Protein AF-A0A660PI17-F1 (afdb_monomer_lite)

Sequence (138 aa):
MVGDKIDMN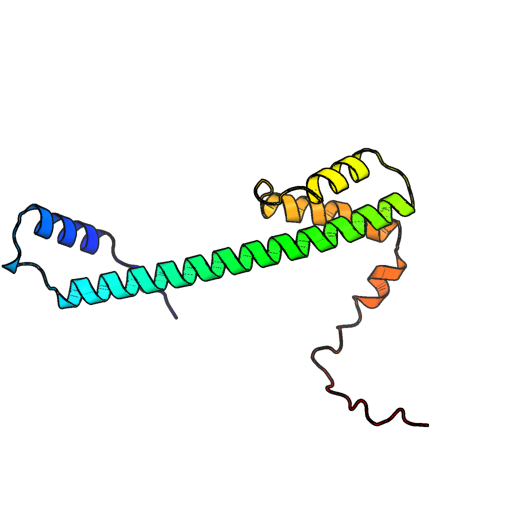IIDLLCQNLADESIEKIDFDELINILGAVRENIDQEQKTVRELEYLKEEYRNRIIGMVKANLACRENERDTELAVRLSDDISGISAEELVGIYGRAAARFRANFPASFRYLAIPSPHTANQKNWNEHKI

pLDDT: mean 79.62, std 16.5, range [36.5, 93.88]

Foldseek 3Di:
DPLPDQDVVVVVVQVVCVVVVVVVPDPVVVVVVSVVSVVVVVVVVVVVVVVVVVVLLVLLVVLLVLLVVLCVVPNDPVSVVVNVVSVDDCPPPDPVNSVVSSVVSVVSSCVSCVPVCVCVVPPDCPVPDPDDPPPDDD

Radius of gyration: 25.93 Å; chains: 1; bounding box: 80×24×62 Å

Structure (mmCIF, N/CA/C/O backbone):
data_AF-A0A660PI17-F1
#
_entry.id   AF-A0A660PI17-F1
#
loop_
_atom_site.group_PDB
_atom_site.id
_atom_site.type_symbol
_atom_site.label_atom_id
_atom_site.label_alt_id
_atom_site.label_comp_id
_atom_site.label_asym_id
_atom_site.label_entity_id
_atom_site.label_seq_id
_atom_site.pdbx_PDB_ins_code
_atom_site.Cartn_x
_atom_site.Cartn_y
_atom_site.Cartn_z
_atom_site.occupancy
_atom_site.B_iso_or_equiv
_atom_site.auth_seq_id
_atom_site.auth_comp_id
_atom_site.auth_asym_id
_atom_site.auth_atom_id
_atom_site.pdbx_PDB_model_num
ATOM 1 N N . MET A 1 1 ? 0.710 -8.147 20.635 1.00 40.22 1 MET A N 1
ATOM 2 C CA . MET A 1 1 ? -0.458 -7.939 21.507 1.00 40.22 1 MET A CA 1
ATOM 3 C C . MET A 1 1 ? -1.658 -8.445 20.743 1.00 40.22 1 MET A C 1
ATOM 5 O O . MET A 1 1 ? -1.835 -8.044 19.601 1.00 40.22 1 MET A O 1
ATOM 9 N N . VAL A 1 2 ? -2.346 -9.439 21.300 1.00 38.62 2 VAL A N 1
ATOM 10 C CA . VAL A 1 2 ? -3.596 -9.961 20.745 1.00 38.62 2 VAL A CA 1
ATOM 11 C C . VAL A 1 2 ? -4.589 -8.816 20.876 1.00 38.62 2 VAL A C 1
ATOM 13 O O . VAL A 1 2 ? -4.827 -8.368 21.990 1.00 38.62 2 VAL A O 1
ATOM 16 N N . GLY A 1 3 ? -5.043 -8.257 19.754 1.00 46.38 3 GLY A N 1
ATOM 17 C CA . GLY A 1 3 ? -6.135 -7.294 19.785 1.00 46.38 3 GLY A CA 1
ATOM 18 C C . GLY A 1 3 ? -7.346 -8.038 20.312 1.00 46.38 3 GLY A C 1
ATOM 19 O O . GLY A 1 3 ? -7.836 -8.944 19.633 1.00 46.38 3 GLY A O 1
ATOM 20 N N . ASP A 1 4 ? -7.756 -7.728 21.540 1.00 59.62 4 ASP A N 1
ATOM 21 C CA . ASP A 1 4 ? -8.996 -8.257 22.078 1.00 59.62 4 ASP A CA 1
ATOM 22 C C . ASP A 1 4 ? -10.100 -7.808 21.130 1.00 59.62 4 ASP A C 1
ATOM 24 O O . ASP A 1 4 ? -10.330 -6.622 20.883 1.00 59.62 4 ASP A O 1
ATOM 28 N N . LYS A 1 5 ? -10.689 -8.801 20.471 1.00 71.75 5 LYS A N 1
ATOM 29 C CA . LYS A 1 5 ? -11.711 -8.586 19.466 1.00 71.75 5 LYS A CA 1
ATOM 30 C C . LYS A 1 5 ? -12.904 -8.009 20.212 1.00 71.75 5 LYS A C 1
ATOM 32 O O . LYS A 1 5 ? -13.505 -8.713 21.018 1.00 71.75 5 LYS A O 1
ATOM 37 N N . ILE A 1 6 ? -13.198 -6.734 19.977 1.00 76.06 6 ILE A N 1
ATOM 38 C CA . ILE A 1 6 ? -14.350 -6.081 20.593 1.00 76.06 6 ILE A CA 1
ATOM 39 C C . ILE A 1 6 ? -15.589 -6.882 20.192 1.00 76.06 6 ILE A C 1
ATOM 41 O O . ILE A 1 6 ? -15.845 -7.083 19.000 1.00 76.06 6 ILE A O 1
ATOM 45 N N . ASP A 1 7 ? -16.307 -7.408 21.181 1.00 82.19 7 ASP A N 1
ATOM 46 C CA . ASP A 1 7 ? -17.525 -8.164 20.930 1.00 82.19 7 ASP A CA 1
ATOM 47 C C . ASP A 1 7 ? -18.624 -7.186 20.511 1.00 82.19 7 ASP A C 1
ATOM 49 O O . ASP A 1 7 ? -19.127 -6.397 21.312 1.00 82.19 7 ASP A O 1
ATOM 53 N N . MET A 1 8 ? -18.985 -7.230 19.229 1.00 82.38 8 MET A N 1
ATOM 54 C CA . MET A 1 8 ? -20.002 -6.347 18.656 1.00 82.38 8 MET A CA 1
ATOM 55 C C . MET A 1 8 ? -21.363 -6.525 19.343 1.00 82.38 8 MET A C 1
ATOM 57 O O . MET A 1 8 ? -22.118 -5.563 19.426 1.00 82.38 8 MET A O 1
ATOM 61 N N . ASN A 1 9 ? -21.642 -7.700 19.924 1.00 83.31 9 ASN A N 1
ATOM 62 C CA . ASN A 1 9 ? -22.884 -7.928 20.664 1.00 83.31 9 ASN A CA 1
ATOM 63 C C . ASN A 1 9 ? -22.973 -7.059 21.930 1.00 83.31 9 ASN A C 1
ATOM 65 O O . ASN A 1 9 ? -24.068 -6.674 22.334 1.00 83.31 9 ASN A O 1
ATOM 69 N N . ILE A 1 10 ? -21.833 -6.739 22.555 1.00 83.06 10 ILE A N 1
ATOM 70 C CA . ILE A 1 10 ? -21.784 -5.873 23.742 1.00 83.06 10 ILE A CA 1
ATOM 71 C C . ILE A 1 10 ? -22.034 -4.417 23.339 1.00 83.06 10 ILE A C 1
ATOM 73 O O . ILE A 1 10 ? -22.778 -3.712 24.018 1.00 83.06 10 ILE A O 1
ATOM 77 N N . ILE A 1 11 ? -21.480 -3.976 22.204 1.00 83.00 11 ILE A N 1
ATOM 78 C CA . ILE A 1 11 ? -21.759 -2.640 21.656 1.00 83.00 11 ILE A CA 1
ATOM 79 C C . ILE A 1 11 ? -23.253 -2.494 21.354 1.00 83.00 11 ILE A C 1
ATOM 81 O O . ILE A 1 11 ? -23.865 -1.517 21.784 1.00 83.00 11 ILE A O 1
ATOM 85 N N . ASP A 1 12 ? -23.846 -3.476 20.672 1.00 86.75 12 ASP A N 1
ATOM 86 C CA . ASP A 1 12 ? -25.270 -3.459 20.330 1.00 86.75 12 ASP A CA 1
ATOM 87 C C . ASP A 1 12 ? -26.148 -3.395 21.590 1.00 86.75 12 ASP A C 1
ATOM 89 O O . ASP A 1 12 ? -27.085 -2.597 21.656 1.00 86.75 12 ASP A O 1
ATOM 93 N N . LEU A 1 13 ? -25.803 -4.162 22.632 1.00 84.62 13 LEU A N 1
ATOM 94 C CA . LEU A 1 13 ? -26.500 -4.145 23.921 1.00 84.62 13 LEU A CA 1
ATOM 95 C C . LEU A 1 13 ? -26.402 -2.782 24.628 1.00 84.62 13 LEU A C 1
ATOM 97 O O . LEU A 1 13 ? -27.397 -2.290 25.162 1.00 84.62 13 LEU A O 1
ATOM 101 N N . LEU A 1 14 ? -25.226 -2.149 24.626 1.00 81.81 14 LEU A N 1
ATOM 102 C CA . LEU A 1 14 ? -25.030 -0.820 25.215 1.00 81.81 14 LEU A CA 1
ATOM 103 C C . LEU A 1 14 ? -25.802 0.259 24.445 1.00 81.81 14 LEU A C 1
ATOM 105 O O . LEU A 1 14 ? -26.431 1.121 25.061 1.00 81.81 14 LEU A O 1
ATOM 109 N N . CYS A 1 15 ? -25.815 0.187 23.111 1.00 84.69 15 CYS A N 1
ATOM 110 C CA . CYS A 1 15 ? -26.624 1.064 22.267 1.00 84.69 15 CYS A CA 1
ATOM 111 C C . CYS A 1 15 ? -28.125 0.891 22.532 1.00 84.69 15 CYS A C 1
ATOM 113 O O . CYS A 1 15 ? -28.847 1.885 22.599 1.00 84.69 15 CYS A O 1
ATOM 115 N N . GLN A 1 16 ? -28.586 -0.346 22.731 1.00 87.25 16 GLN A N 1
ATOM 116 C CA . GLN A 1 16 ? -29.972 -0.647 23.088 1.00 87.25 16 GLN A CA 1
ATOM 117 C C . GLN A 1 16 ? -30.340 -0.047 24.454 1.00 87.25 16 GLN A C 1
ATOM 119 O O . GLN A 1 16 ? -31.343 0.648 24.570 1.00 87.25 16 GLN A O 1
ATOM 124 N N . ASN A 1 17 ? -29.494 -0.232 25.473 1.00 83.75 17 ASN A N 1
ATOM 125 C CA . ASN A 1 17 ? -29.722 0.323 26.812 1.00 83.75 17 ASN A CA 1
ATOM 126 C C . ASN A 1 17 ? -29.755 1.863 26.817 1.00 83.75 17 ASN A C 1
ATOM 128 O O . ASN A 1 17 ? -30.531 2.456 27.570 1.00 83.75 17 ASN A O 1
ATOM 132 N N . LEU A 1 18 ? -28.938 2.504 25.971 1.00 84.19 18 LEU A N 1
ATOM 133 C CA . LEU A 1 18 ? -28.969 3.951 25.731 1.00 84.19 18 LEU A CA 1
ATOM 134 C C . LEU A 1 18 ? -30.267 4.393 25.041 1.00 84.19 18 LEU A C 1
ATOM 136 O O . LEU A 1 18 ? -30.844 5.404 25.435 1.00 84.19 18 LEU A O 1
ATOM 140 N N . ALA A 1 19 ? -30.727 3.648 24.031 1.00 87.56 19 ALA A N 1
ATOM 141 C CA . ALA A 1 19 ? -31.966 3.937 23.309 1.00 87.56 19 ALA A CA 1
ATOM 142 C C . ALA A 1 19 ? -33.216 3.767 24.190 1.00 87.56 19 ALA A C 1
ATOM 144 O O . ALA A 1 19 ? -34.157 4.547 24.076 1.00 87.56 19 ALA A O 1
ATOM 145 N N . ASP A 1 20 ? -33.193 2.793 25.100 1.00 89.19 20 ASP A N 1
ATOM 146 C CA . ASP A 1 20 ? -34.274 2.500 26.046 1.00 89.19 20 ASP A CA 1
ATOM 147 C C . ASP A 1 20 ? -34.235 3.399 27.305 1.00 89.19 20 ASP A C 1
ATOM 149 O O . ASP A 1 20 ? -34.895 3.095 28.302 1.00 89.19 20 ASP A O 1
ATOM 153 N N . GLU A 1 21 ? -33.416 4.464 27.299 1.00 84.00 21 GLU A N 1
ATOM 154 C CA . GLU A 1 21 ? -33.195 5.419 28.406 1.00 84.00 21 GLU A CA 1
ATOM 155 C C . GLU A 1 21 ? -32.887 4.752 29.764 1.00 84.00 21 GLU A C 1
ATOM 157 O O . GLU A 1 21 ? -33.044 5.334 30.839 1.00 84.00 21 GLU A O 1
ATOM 162 N N . SER A 1 22 ? -32.402 3.510 29.736 1.00 84.06 22 SER A N 1
ATOM 163 C CA . SER A 1 22 ? -32.187 2.676 30.917 1.00 84.06 22 SER A CA 1
ATOM 164 C C . SER A 1 22 ? -30.797 2.915 31.510 1.00 84.06 22 SER A C 1
ATOM 166 O O . SER A 1 22 ? -29.995 1.992 31.635 1.00 84.06 22 SER A O 1
ATOM 168 N N . ILE A 1 23 ? -30.516 4.166 31.888 1.00 79.31 23 ILE A N 1
ATOM 169 C CA . ILE A 1 23 ? -29.192 4.632 32.347 1.00 79.31 23 ILE A CA 1
ATOM 170 C C . ILE A 1 23 ? -28.669 3.822 33.541 1.00 79.31 23 ILE A C 1
ATOM 172 O O . ILE A 1 23 ? -27.478 3.542 33.618 1.00 79.31 23 ILE A O 1
ATOM 176 N N . GLU A 1 24 ? -29.551 3.382 34.440 1.00 84.75 24 GLU A N 1
ATOM 177 C CA . GLU A 1 24 ? -29.174 2.578 35.614 1.00 84.75 24 GLU A CA 1
ATOM 178 C C . GLU A 1 24 ? -28.593 1.198 35.259 1.00 84.75 24 GLU A C 1
ATOM 180 O O . GLU A 1 24 ? -27.957 0.566 36.098 1.00 84.75 24 GLU A O 1
ATOM 185 N N . LYS A 1 25 ? -28.809 0.719 34.026 1.00 83.19 25 LYS A N 1
ATOM 186 C CA . LYS A 1 25 ? -28.277 -0.560 33.528 1.00 83.19 25 LYS A CA 1
ATOM 187 C C . LYS A 1 25 ? -26.954 -0.410 32.776 1.00 83.19 25 LYS A C 1
ATOM 189 O O . LYS A 1 25 ? -26.413 -1.413 32.320 1.00 83.19 25 LYS A O 1
ATOM 194 N N . ILE A 1 26 ? -26.468 0.817 32.591 1.00 81.44 26 ILE A N 1
ATOM 195 C CA . ILE A 1 26 ? -25.231 1.078 31.861 1.00 81.44 26 ILE A CA 1
ATOM 196 C C . ILE A 1 26 ? -24.064 0.991 32.839 1.00 81.44 26 ILE A C 1
ATOM 198 O O . ILE A 1 26 ? -23.944 1.805 33.755 1.00 81.44 26 ILE A O 1
ATOM 202 N N . ASP A 1 27 ? -23.178 0.028 32.606 1.00 86.62 27 ASP A N 1
ATOM 203 C CA . ASP A 1 27 ? -21.858 0.023 33.223 1.00 86.62 27 ASP A CA 1
ATOM 204 C C . ASP A 1 27 ? -20.964 1.028 32.476 1.00 86.62 27 ASP A C 1
ATOM 206 O O . ASP A 1 27 ? -20.505 0.799 31.353 1.00 86.62 27 ASP A O 1
ATOM 210 N N . PHE A 1 28 ? -20.773 2.201 33.081 1.00 86.38 28 PHE A N 1
ATOM 211 C CA . PHE A 1 28 ? -19.961 3.266 32.495 1.00 86.38 28 PHE A CA 1
ATOM 212 C C . PHE A 1 28 ? -18.468 2.932 32.479 1.00 86.38 28 PHE A C 1
ATOM 214 O O . PHE A 1 28 ? -17.763 3.431 31.601 1.00 86.38 28 PHE A O 1
ATOM 221 N N . ASP A 1 29 ? -17.986 2.089 33.393 1.00 89.31 29 ASP A N 1
ATOM 222 C CA . ASP A 1 29 ? -16.590 1.655 33.393 1.00 89.31 29 ASP A CA 1
ATOM 223 C C . ASP A 1 29 ? -16.347 0.706 32.211 1.00 89.31 29 ASP A C 1
ATOM 225 O O . ASP A 1 29 ? -15.369 0.864 31.473 1.00 89.31 29 ASP A O 1
ATOM 229 N N . GLU A 1 30 ? -17.278 -0.219 31.956 1.00 85.88 30 GLU A N 1
ATOM 230 C CA . GLU A 1 30 ? -17.256 -1.076 30.764 1.00 85.88 30 GLU A CA 1
ATOM 231 C C . GLU A 1 30 ? -17.336 -0.251 29.470 1.00 85.88 30 GLU A C 1
ATOM 233 O O . GLU A 1 30 ? -16.541 -0.460 28.549 1.00 85.88 30 GLU A O 1
ATOM 238 N N . LEU A 1 31 ? -18.219 0.753 29.416 1.00 86.12 31 LEU A N 1
ATOM 239 C CA . LEU A 1 31 ? -18.326 1.654 28.267 1.00 86.12 31 LEU A CA 1
ATOM 240 C C . LEU A 1 31 ? -17.022 2.427 28.012 1.00 86.12 31 LEU A C 1
ATOM 242 O O . LEU A 1 31 ? -16.587 2.534 26.864 1.00 86.12 31 LEU A O 1
ATOM 246 N N . ILE A 1 32 ? -16.379 2.953 29.060 1.00 90.12 32 ILE A N 1
ATOM 247 C CA . ILE A 1 32 ? -15.085 3.645 28.950 1.00 90.12 32 ILE A CA 1
ATOM 248 C C . ILE A 1 32 ? -14.014 2.696 28.411 1.00 90.12 32 ILE A C 1
ATOM 250 O O . ILE A 1 32 ? -13.254 3.085 27.521 1.00 90.12 32 ILE A O 1
ATOM 254 N N . ASN A 1 33 ? -13.973 1.454 28.898 1.00 88.81 33 ASN A N 1
ATOM 255 C CA . ASN A 1 33 ? -13.019 0.450 28.430 1.00 88.81 33 ASN A CA 1
ATOM 256 C C . ASN A 1 33 ? -13.223 0.125 26.943 1.00 88.81 33 ASN A C 1
ATOM 258 O O . ASN A 1 33 ? -12.257 0.117 26.179 1.00 88.81 33 ASN A O 1
ATOM 262 N N . ILE A 1 34 ? -14.472 -0.072 26.508 1.00 88.38 34 ILE A N 1
ATOM 263 C CA . ILE A 1 34 ? -14.799 -0.345 25.101 1.00 88.38 34 ILE A CA 1
ATOM 264 C C . ILE A 1 34 ? -14.427 0.847 24.219 1.00 88.38 34 ILE A C 1
ATOM 266 O O . ILE A 1 34 ? -13.760 0.671 23.201 1.00 88.38 34 ILE A O 1
ATOM 270 N N . LEU A 1 35 ? -14.800 2.070 24.608 1.00 88.12 35 LEU A N 1
ATOM 271 C CA . LEU A 1 35 ? -14.451 3.278 23.854 1.00 88.12 35 LEU A CA 1
ATOM 272 C C . LEU A 1 35 ? -12.933 3.494 23.786 1.00 88.12 35 LEU A C 1
ATOM 274 O O . LEU A 1 35 ? -12.420 3.907 22.744 1.00 88.12 35 LEU A O 1
ATOM 278 N N . GLY A 1 36 ? -12.213 3.184 24.867 1.00 90.31 36 GLY A N 1
ATOM 279 C CA . GLY A 1 36 ? -10.753 3.175 24.902 1.00 90.31 36 GLY A CA 1
ATOM 280 C C . GLY A 1 36 ? -10.166 2.202 23.879 1.00 90.31 36 GLY A C 1
ATOM 281 O O . GLY A 1 36 ? -9.353 2.609 23.051 1.00 90.31 36 GLY A O 1
ATOM 282 N N . ALA A 1 37 ? -10.649 0.958 23.862 1.00 88.75 37 ALA A N 1
ATOM 283 C CA . ALA A 1 37 ? -10.209 -0.062 22.910 1.00 88.75 37 ALA A CA 1
ATOM 284 C C . ALA A 1 37 ? -10.534 0.305 2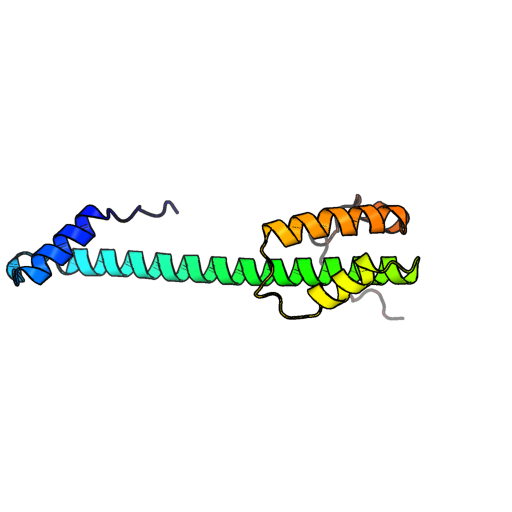1.449 1.00 88.75 37 ALA A C 1
ATOM 286 O O . ALA A 1 37 ? -9.692 0.144 20.564 1.00 88.75 37 ALA A O 1
ATOM 287 N N . VAL A 1 38 ? -11.729 0.848 21.175 1.00 88.69 38 VAL A N 1
ATOM 288 C CA . VAL A 1 38 ? -12.101 1.337 19.832 1.00 88.69 38 VAL A CA 1
ATOM 289 C C . VAL A 1 38 ? -11.146 2.439 19.381 1.00 88.69 38 VAL A C 1
ATOM 291 O O . VAL A 1 38 ? -10.663 2.412 18.249 1.00 88.69 38 VAL A O 1
ATOM 294 N N . ARG A 1 39 ? -10.850 3.402 20.258 1.00 90.00 39 ARG A N 1
ATOM 295 C CA . ARG A 1 39 ? -9.930 4.500 19.953 1.00 90.00 39 ARG A CA 1
ATOM 296 C C . ARG A 1 39 ? -8.529 3.989 19.620 1.00 90.00 39 ARG A C 1
ATOM 298 O O . ARG A 1 39 ? -7.962 4.421 18.621 1.00 90.00 39 ARG A O 1
ATOM 305 N N . GLU A 1 40 ? -7.989 3.073 20.421 1.00 90.94 40 GLU A N 1
ATOM 306 C CA . GLU A 1 40 ? -6.673 2.477 20.165 1.00 90.94 40 GLU A CA 1
ATOM 307 C C . GLU A 1 40 ? -6.630 1.740 18.820 1.00 90.94 40 GLU A C 1
ATOM 309 O O . GLU A 1 40 ? -5.673 1.901 18.059 1.00 90.94 40 GLU A O 1
ATOM 314 N N . ASN A 1 41 ? -7.687 0.993 18.483 1.00 89.50 41 ASN A N 1
ATOM 315 C CA . ASN A 1 41 ? -7.800 0.321 17.189 1.00 89.50 41 ASN A CA 1
ATOM 316 C C . ASN A 1 41 ? -7.819 1.322 16.025 1.00 89.50 41 ASN A C 1
ATOM 318 O O . ASN A 1 41 ? -7.085 1.133 15.057 1.00 89.50 41 ASN A O 1
ATOM 322 N N . ILE A 1 42 ? -8.587 2.412 16.132 1.00 90.06 42 ILE A N 1
ATOM 323 C CA . ILE A 1 42 ? -8.619 3.476 15.114 1.00 90.06 42 ILE A CA 1
ATOM 324 C C . ILE A 1 42 ? -7.232 4.105 14.941 1.00 90.06 42 ILE A C 1
ATOM 326 O O . ILE A 1 42 ? -6.775 4.282 13.812 1.00 90.06 42 ILE A O 1
ATOM 330 N N . ASP A 1 43 ? -6.545 4.430 16.037 1.00 91.56 43 ASP A N 1
ATOM 331 C CA . ASP A 1 43 ? -5.206 5.027 15.985 1.00 91.56 43 ASP A CA 1
ATOM 332 C C . ASP A 1 43 ? -4.200 4.075 15.310 1.00 91.56 43 ASP A C 1
ATOM 334 O O . ASP A 1 43 ? -3.375 4.496 14.487 1.00 91.56 43 ASP A O 1
ATOM 338 N N . GLN A 1 44 ? -4.296 2.775 15.601 1.00 91.31 44 GLN A N 1
ATOM 339 C CA . GLN A 1 44 ? -3.456 1.748 14.992 1.00 91.31 44 GLN A CA 1
ATOM 340 C C . GLN A 1 44 ? -3.758 1.557 13.498 1.00 91.31 44 GLN A C 1
ATOM 342 O O . GLN A 1 44 ? -2.827 1.491 12.692 1.00 91.31 44 GLN A O 1
ATOM 347 N N . GLU A 1 45 ? -5.030 1.521 13.099 1.00 91.88 45 GLU A N 1
ATOM 348 C CA . GLU A 1 45 ? -5.430 1.448 11.690 1.00 91.88 45 GLU A CA 1
ATOM 349 C C . GLU A 1 45 ? -4.970 2.682 10.909 1.00 91.88 45 GLU A C 1
ATOM 351 O O . GLU A 1 45 ? -4.387 2.553 9.832 1.00 91.88 45 GLU A O 1
ATOM 356 N N . GLN A 1 46 ? -5.140 3.885 11.467 1.00 91.94 46 GLN A N 1
ATOM 357 C CA . GLN A 1 46 ? -4.647 5.119 10.852 1.00 91.94 46 GLN A CA 1
ATOM 358 C C . GLN A 1 46 ? -3.131 5.093 10.655 1.00 91.94 46 GLN A C 1
ATOM 360 O O . GLN A 1 46 ? -2.631 5.565 9.629 1.00 91.94 46 GLN A O 1
ATOM 365 N N . LYS A 1 47 ? -2.384 4.543 11.618 1.00 93.88 47 LYS A N 1
ATOM 366 C CA . LYS A 1 47 ? -0.940 4.350 11.479 1.00 93.88 47 LYS A CA 1
ATOM 367 C C . LYS A 1 47 ? -0.620 3.410 10.315 1.00 93.88 47 LYS A C 1
ATOM 369 O O . LYS A 1 47 ? 0.202 3.767 9.475 1.00 93.88 47 LYS A O 1
ATOM 374 N N . THR A 1 48 ? -1.302 2.270 10.216 1.00 91.44 48 THR A N 1
ATOM 375 C CA . THR A 1 48 ? -1.125 1.322 9.106 1.00 91.44 48 THR A CA 1
ATOM 376 C C . THR A 1 48 ? -1.478 1.941 7.750 1.00 91.44 48 THR A C 1
ATOM 378 O O . THR A 1 48 ? -0.742 1.747 6.786 1.00 91.44 48 THR A O 1
ATOM 381 N N . VAL A 1 49 ? -2.539 2.749 7.664 1.00 90.62 49 VAL A N 1
ATOM 382 C CA . VAL A 1 49 ? -2.893 3.487 6.437 1.00 90.62 49 VAL A CA 1
ATOM 383 C C . VAL A 1 49 ? -1.776 4.450 6.028 1.00 90.62 49 VAL A C 1
ATOM 385 O O . VAL A 1 49 ? -1.397 4.493 4.858 1.00 90.62 49 VAL A O 1
ATOM 388 N N . ARG A 1 50 ? -1.194 5.193 6.979 1.00 89.62 50 ARG A N 1
ATOM 389 C CA . ARG A 1 50 ? -0.065 6.098 6.695 1.00 89.62 50 ARG A CA 1
ATOM 390 C C . ARG A 1 50 ? 1.180 5.343 6.233 1.00 89.62 50 ARG A C 1
ATOM 392 O O . ARG A 1 50 ? 1.844 5.787 5.302 1.00 89.62 50 ARG A O 1
ATOM 399 N N . GLU A 1 51 ? 1.493 4.214 6.867 1.00 91.06 51 GLU A N 1
ATOM 400 C CA . GLU A 1 51 ? 2.607 3.346 6.464 1.00 91.06 51 GLU A CA 1
ATOM 401 C C . GLU A 1 51 ? 2.403 2.791 5.047 1.00 91.06 51 GLU A C 1
ATOM 403 O O . GLU A 1 51 ? 3.343 2.772 4.250 1.00 91.06 51 GLU A O 1
ATOM 408 N N . LEU A 1 52 ? 1.172 2.403 4.701 1.00 89.50 52 LEU A N 1
ATOM 409 C CA . LEU A 1 52 ? 0.833 1.932 3.362 1.00 89.50 52 LEU A CA 1
ATOM 410 C C . LEU A 1 52 ? 0.997 3.034 2.308 1.00 89.50 52 LEU A C 1
ATOM 412 O O . LEU A 1 52 ? 1.588 2.780 1.260 1.00 89.50 52 LEU A O 1
ATOM 416 N N . GLU A 1 53 ? 0.521 4.252 2.573 1.00 89.50 53 GLU A N 1
ATOM 417 C CA . GLU A 1 53 ? 0.699 5.377 1.646 1.00 89.50 53 GLU A CA 1
ATOM 418 C C . GLU A 1 53 ? 2.177 5.738 1.456 1.00 89.50 53 GLU A C 1
ATOM 420 O O . GLU A 1 53 ? 2.622 5.954 0.327 1.00 89.50 53 GLU A O 1
ATOM 425 N N . TYR A 1 54 ? 2.974 5.700 2.529 1.00 90.50 54 TYR A N 1
ATOM 426 C CA . TYR A 1 54 ? 4.423 5.868 2.425 1.00 90.50 54 TYR A CA 1
ATOM 427 C C . TYR A 1 54 ? 5.058 4.803 1.518 1.00 90.50 54 TYR A C 1
ATOM 429 O O . TYR A 1 54 ? 5.844 5.125 0.624 1.00 90.50 54 TYR A O 1
ATOM 437 N N . LEU A 1 55 ? 4.680 3.534 1.700 1.00 90.38 55 LEU A N 1
ATOM 438 C CA . LEU A 1 55 ? 5.198 2.434 0.891 1.00 90.38 55 LEU A CA 1
ATOM 439 C C . LEU A 1 55 ? 4.787 2.565 -0.584 1.00 90.38 55 LEU A C 1
ATOM 441 O O . LEU A 1 55 ? 5.605 2.329 -1.475 1.00 90.38 55 LEU A O 1
ATOM 445 N N . LYS A 1 56 ? 3.541 2.968 -0.860 1.00 90.50 56 LYS A N 1
ATOM 446 C CA . LYS A 1 56 ? 3.059 3.219 -2.227 1.00 90.50 56 LYS A CA 1
ATOM 447 C C . LYS A 1 56 ? 3.898 4.291 -2.921 1.00 90.50 56 LYS A C 1
ATOM 449 O O . LYS A 1 56 ? 4.309 4.091 -4.066 1.00 90.50 56 LYS A O 1
ATOM 454 N N . GLU A 1 57 ? 4.198 5.384 -2.225 1.00 89.81 57 GLU A N 1
ATOM 455 C CA . GLU A 1 57 ? 5.018 6.476 -2.753 1.00 89.81 57 GLU A CA 1
ATOM 456 C C . GLU A 1 57 ? 6.468 6.032 -3.024 1.00 89.81 57 GLU A C 1
ATOM 458 O O . GLU A 1 57 ? 7.036 6.351 -4.072 1.00 89.81 57 GLU A O 1
ATOM 463 N N . GLU A 1 58 ? 7.071 5.220 -2.150 1.00 90.69 58 GLU A N 1
ATOM 464 C CA . GLU A 1 58 ? 8.408 4.656 -2.391 1.00 90.69 58 GLU A CA 1
ATOM 465 C C . GLU A 1 58 ? 8.428 3.758 -3.643 1.00 90.69 58 GLU A C 1
ATOM 467 O O . GLU A 1 58 ? 9.282 3.909 -4.528 1.00 90.69 58 GLU A O 1
ATOM 472 N N . TYR A 1 59 ? 7.453 2.849 -3.758 1.00 91.00 59 TYR A N 1
ATOM 473 C CA . TYR A 1 59 ? 7.316 1.965 -4.916 1.00 91.00 59 TYR A CA 1
ATOM 474 C C . TYR A 1 59 ? 7.138 2.756 -6.205 1.00 91.00 59 TYR A C 1
ATOM 476 O O . TYR A 1 59 ? 7.824 2.485 -7.193 1.00 91.00 59 TYR A O 1
ATOM 484 N N . ARG A 1 60 ? 6.261 3.759 -6.193 1.00 90.62 60 ARG A N 1
ATOM 485 C CA . ARG A 1 60 ? 6.037 4.663 -7.319 1.00 90.62 60 ARG A CA 1
ATOM 486 C C . ARG A 1 60 ? 7.338 5.315 -7.771 1.00 90.62 60 ARG A C 1
ATOM 488 O O . ARG A 1 60 ? 7.698 5.191 -8.942 1.00 90.62 60 ARG A O 1
ATOM 495 N N . ASN A 1 61 ? 8.076 5.941 -6.857 1.00 90.31 61 ASN A N 1
ATOM 496 C CA . ASN A 1 61 ? 9.338 6.607 -7.177 1.00 90.31 61 ASN A CA 1
ATOM 497 C C . ASN A 1 61 ? 10.354 5.642 -7.797 1.00 90.31 61 ASN A C 1
ATOM 499 O O . ASN A 1 61 ? 11.007 5.955 -8.799 1.00 90.31 61 ASN A O 1
ATOM 503 N N . ARG A 1 62 ? 10.430 4.418 -7.269 1.00 91.44 62 ARG A N 1
ATOM 504 C CA . ARG A 1 62 ? 11.294 3.372 -7.816 1.00 91.44 62 ARG A CA 1
ATOM 505 C C . ARG A 1 62 ? 10.871 2.935 -9.218 1.00 91.44 62 ARG A C 1
ATOM 507 O O . ARG A 1 62 ? 11.727 2.758 -10.087 1.00 91.44 62 ARG A O 1
ATOM 514 N N . ILE A 1 63 ? 9.571 2.764 -9.453 1.00 93.12 63 ILE A N 1
ATOM 515 C CA . ILE A 1 63 ? 9.030 2.421 -10.772 1.00 93.12 63 ILE A CA 1
ATOM 516 C C . ILE A 1 63 ? 9.335 3.538 -11.769 1.00 93.12 63 ILE A C 1
ATOM 518 O O . ILE A 1 63 ? 9.878 3.247 -12.831 1.00 93.12 63 ILE A O 1
ATOM 522 N N . ILE A 1 64 ? 9.059 4.798 -11.421 1.00 92.00 64 ILE A N 1
ATOM 523 C CA . ILE A 1 64 ? 9.347 5.960 -12.273 1.00 92.00 64 ILE A CA 1
ATOM 524 C C . ILE A 1 64 ? 10.827 5.987 -12.653 1.00 92.00 64 ILE A C 1
ATOM 526 O O . ILE A 1 64 ? 11.150 6.164 -13.827 1.00 92.00 64 ILE A O 1
ATOM 530 N N . GLY A 1 65 ? 11.730 5.767 -11.693 1.00 91.06 65 GLY A N 1
ATOM 531 C CA . GLY A 1 65 ? 13.167 5.697 -11.959 1.00 91.06 65 GLY A CA 1
ATOM 532 C C . GLY A 1 65 ? 13.525 4.618 -12.987 1.00 91.06 65 GLY A C 1
ATOM 533 O O . GLY A 1 65 ? 14.239 4.894 -13.951 1.00 91.06 65 GLY A O 1
ATOM 534 N N . MET A 1 66 ? 12.979 3.407 -12.834 1.00 93.25 66 MET A N 1
ATOM 535 C CA . MET A 1 66 ? 13.199 2.308 -13.784 1.00 93.25 66 MET A CA 1
ATOM 536 C C . MET A 1 66 ? 12.613 2.604 -15.168 1.00 93.25 66 MET A C 1
ATOM 538 O O . MET A 1 66 ? 13.258 2.334 -16.178 1.00 93.25 66 MET A O 1
ATOM 542 N N . VAL A 1 67 ? 11.405 3.167 -15.226 1.00 92.50 67 VAL A N 1
ATOM 543 C CA . VAL A 1 67 ? 10.728 3.515 -16.482 1.00 92.50 67 VAL A CA 1
ATOM 544 C C . VAL A 1 67 ? 11.502 4.607 -17.225 1.00 92.50 67 VAL A C 1
ATOM 546 O O . VAL A 1 67 ? 11.786 4.439 -18.407 1.00 92.50 67 VAL A O 1
ATOM 549 N N . LYS A 1 68 ? 11.943 5.669 -16.538 1.00 91.62 68 LYS A N 1
ATOM 550 C CA . LYS A 1 68 ? 12.786 6.725 -17.128 1.00 91.62 68 LYS A CA 1
ATOM 551 C C . LYS A 1 68 ? 14.101 6.172 -17.679 1.00 91.62 68 LYS A C 1
ATOM 553 O O . LYS A 1 68 ? 14.495 6.524 -18.787 1.00 91.62 68 LYS A O 1
ATOM 558 N N . ALA A 1 69 ? 14.758 5.280 -16.939 1.00 91.31 69 ALA A N 1
ATOM 559 C CA . ALA A 1 69 ? 15.983 4.640 -17.408 1.00 91.31 69 ALA A CA 1
ATOM 560 C C . ALA A 1 69 ? 15.739 3.755 -18.643 1.00 91.31 69 ALA A C 1
ATOM 562 O O . ALA A 1 69 ? 16.528 3.780 -19.583 1.00 91.31 69 ALA A O 1
ATOM 563 N N . ASN A 1 70 ? 14.626 3.015 -18.678 1.00 90.56 70 ASN A N 1
ATOM 564 C CA . ASN A 1 70 ? 14.239 2.231 -19.852 1.00 90.56 70 ASN A CA 1
ATOM 565 C C . ASN A 1 70 ? 13.994 3.121 -21.077 1.00 90.56 70 ASN A C 1
ATOM 567 O O . ASN A 1 70 ? 14.504 2.803 -22.149 1.00 90.56 70 ASN A O 1
ATOM 571 N N . LEU A 1 71 ? 13.279 4.239 -20.907 1.00 90.69 71 LEU A N 1
ATOM 572 C CA . LEU A 1 71 ? 13.022 5.213 -21.973 1.00 90.69 71 LEU A CA 1
ATOM 573 C C . LEU A 1 71 ? 14.315 5.821 -22.529 1.00 90.69 71 LEU A C 1
ATOM 575 O O . LEU A 1 71 ? 14.430 5.987 -23.738 1.00 90.69 71 LEU A O 1
ATOM 579 N N . ALA A 1 72 ? 15.309 6.079 -21.673 1.00 90.50 72 ALA A N 1
ATOM 580 C CA . ALA A 1 72 ? 16.622 6.562 -22.104 1.00 90.50 72 ALA A CA 1
ATOM 581 C C . ALA A 1 72 ? 17.388 5.544 -22.972 1.00 90.50 72 ALA A C 1
ATOM 583 O O . ALA A 1 72 ? 18.187 5.937 -23.819 1.00 90.50 72 ALA A O 1
ATOM 584 N N . CYS A 1 73 ? 17.159 4.240 -22.780 1.00 88.12 73 CYS A N 1
ATOM 585 C CA . CYS A 1 73 ? 17.735 3.199 -23.635 1.00 88.12 73 CYS A CA 1
ATOM 586 C C . CYS A 1 73 ? 16.936 2.977 -24.920 1.00 88.12 73 CYS A C 1
ATOM 588 O O . CYS A 1 73 ? 17.516 2.683 -25.965 1.00 88.12 73 CYS A O 1
ATOM 590 N N . ARG A 1 74 ? 15.605 3.033 -24.830 1.00 85.38 74 ARG A N 1
ATOM 591 C CA . ARG A 1 74 ? 14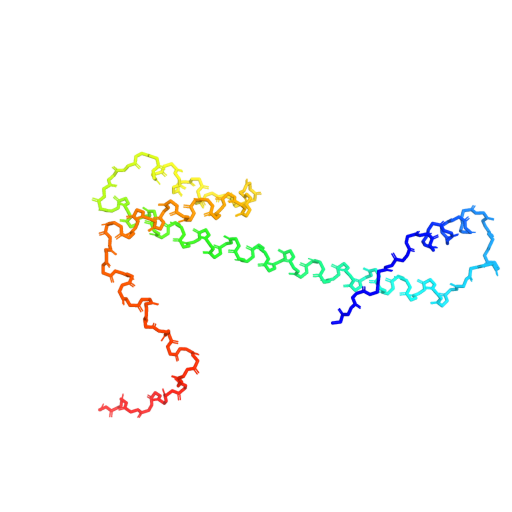.699 2.776 -25.946 1.00 85.38 74 ARG A CA 1
ATOM 592 C C . ARG A 1 74 ? 13.364 3.463 -25.712 1.00 85.38 74 ARG A C 1
ATOM 594 O O . ARG A 1 74 ? 12.648 3.130 -24.769 1.00 85.38 74 ARG A O 1
ATOM 601 N N . GLU A 1 75 ? 12.980 4.317 -26.649 1.00 85.06 75 GLU A N 1
ATOM 602 C CA . GLU A 1 75 ? 11.658 4.929 -26.637 1.00 85.06 75 GLU A CA 1
ATOM 603 C C . GLU A 1 75 ? 10.561 3.870 -26.821 1.00 85.06 75 GLU A C 1
ATOM 605 O O . GLU A 1 75 ? 10.617 3.006 -27.706 1.00 85.06 75 GLU A O 1
ATOM 610 N N . ASN A 1 76 ? 9.565 3.917 -25.938 1.00 89.19 76 ASN A N 1
ATOM 611 C CA . ASN A 1 76 ? 8.391 3.062 -25.968 1.00 89.19 76 ASN A CA 1
ATOM 612 C C . ASN A 1 76 ? 7.190 3.869 -25.477 1.00 89.19 76 ASN A C 1
ATOM 614 O O . ASN A 1 76 ? 7.156 4.287 -24.323 1.00 89.19 76 ASN A O 1
ATOM 618 N N . GLU A 1 77 ? 6.197 4.043 -26.342 1.00 88.75 77 GLU A N 1
ATOM 619 C CA . GLU A 1 77 ? 4.998 4.842 -26.071 1.00 88.75 77 GLU A CA 1
ATOM 620 C C . GLU A 1 77 ? 4.273 4.413 -24.787 1.00 88.75 77 GLU A C 1
ATOM 622 O O . GLU A 1 77 ? 3.922 5.256 -23.968 1.00 88.75 77 GLU A O 1
ATOM 627 N N . ARG A 1 78 ? 4.181 3.102 -24.519 1.00 87.38 78 ARG A N 1
ATOM 628 C CA . ARG A 1 78 ? 3.554 2.579 -23.292 1.00 87.38 78 ARG A CA 1
ATOM 629 C C . ARG A 1 78 ? 4.330 2.938 -22.028 1.00 87.38 78 ARG A C 1
ATOM 631 O O . ARG A 1 78 ? 3.735 3.101 -20.967 1.00 87.38 78 ARG A O 1
ATOM 638 N N . ASP A 1 79 ? 5.655 3.009 -22.119 1.00 87.06 79 ASP A N 1
ATOM 639 C CA . ASP A 1 79 ? 6.499 3.388 -20.983 1.00 87.06 79 ASP A CA 1
ATOM 640 C C . ASP A 1 79 ? 6.437 4.909 -20.759 1.00 87.06 79 ASP A C 1
ATOM 642 O O . ASP A 1 79 ? 6.456 5.354 -19.613 1.00 87.06 79 ASP A O 1
ATOM 646 N N . THR A 1 80 ? 6.262 5.702 -21.822 1.00 87.38 80 THR A N 1
ATOM 647 C CA . THR A 1 80 ? 5.984 7.144 -21.733 1.00 87.38 80 THR A CA 1
ATOM 648 C C . THR A 1 80 ? 4.633 7.410 -21.068 1.00 87.38 80 THR A C 1
ATOM 650 O O . THR A 1 80 ? 4.576 8.159 -20.094 1.00 87.38 80 THR A O 1
ATOM 653 N N . GLU A 1 81 ? 3.561 6.753 -21.521 1.00 89.19 81 GLU A N 1
ATOM 654 C CA . GLU A 1 81 ? 2.227 6.840 -20.907 1.00 89.19 81 GLU A CA 1
ATOM 655 C C . GLU A 1 81 ? 2.261 6.446 -19.427 1.00 89.19 81 GLU A C 1
ATOM 657 O O . GLU A 1 81 ? 1.700 7.131 -18.572 1.00 89.19 81 GLU A O 1
ATOM 662 N N . LEU A 1 82 ? 2.969 5.359 -19.107 1.00 88.50 82 LEU A N 1
ATOM 663 C CA . LEU A 1 82 ? 3.131 4.900 -17.734 1.00 88.50 82 LEU A CA 1
ATOM 664 C C . LEU A 1 82 ? 3.907 5.911 -16.881 1.00 88.50 82 LEU A C 1
ATOM 666 O O . LEU A 1 82 ? 3.531 6.140 -15.735 1.00 88.50 82 LEU A O 1
ATOM 670 N N . ALA A 1 83 ? 4.969 6.521 -17.411 1.00 87.38 83 ALA A N 1
ATOM 671 C CA . ALA A 1 83 ? 5.723 7.547 -16.697 1.00 87.38 83 ALA A CA 1
ATOM 672 C C . ALA A 1 83 ? 4.862 8.780 -16.395 1.00 87.38 83 ALA A C 1
ATOM 674 O O . ALA A 1 83 ? 4.964 9.315 -15.294 1.00 87.38 83 ALA A O 1
ATOM 675 N N . VAL A 1 84 ? 4.009 9.204 -17.335 1.00 87.44 84 VAL A N 1
ATOM 676 C CA . VAL A 1 84 ? 3.057 10.312 -17.140 1.00 87.44 84 VAL A CA 1
ATOM 677 C C . VAL A 1 84 ? 2.024 9.942 -16.080 1.00 87.44 84 VAL A C 1
ATOM 679 O O . VAL A 1 84 ? 1.922 10.634 -15.072 1.00 87.44 84 VAL A O 1
ATOM 682 N N . ARG A 1 85 ? 1.360 8.788 -16.227 1.00 87.25 85 ARG A N 1
ATOM 683 C CA . ARG A 1 85 ? 0.357 8.304 -15.266 1.00 87.25 85 ARG A CA 1
ATOM 684 C C . ARG A 1 85 ? 0.917 8.167 -13.850 1.00 87.25 85 ARG A C 1
ATOM 686 O O . ARG A 1 85 ? 0.219 8.444 -12.887 1.00 87.25 85 ARG A O 1
ATOM 693 N N . LEU A 1 86 ? 2.166 7.720 -13.720 1.00 86.75 86 LEU A N 1
ATOM 694 C CA . LEU A 1 86 ? 2.839 7.638 -12.427 1.00 86.75 86 LEU A CA 1
ATOM 695 C C . LEU A 1 86 ? 3.340 8.997 -11.939 1.00 86.75 86 LEU A C 1
ATOM 697 O O . LEU A 1 86 ? 3.569 9.127 -10.750 1.00 86.75 86 LEU A O 1
ATOM 701 N N . SER A 1 87 ? 3.562 9.995 -12.791 1.00 83.19 87 SER A N 1
ATOM 702 C CA . SER A 1 87 ? 3.990 11.333 -12.349 1.00 83.19 87 SER A CA 1
ATOM 703 C C . SER A 1 87 ? 2.824 12.175 -11.819 1.00 83.19 87 SER A C 1
ATOM 705 O O . SER A 1 87 ? 3.051 13.038 -10.973 1.00 83.19 87 SER A O 1
ATOM 707 N N . ASP A 1 88 ? 1.598 11.868 -12.243 1.00 81.12 88 ASP A N 1
ATOM 708 C CA . ASP A 1 88 ? 0.359 12.441 -11.704 1.00 81.12 88 ASP A CA 1
ATOM 709 C C . ASP A 1 88 ? -0.018 11.835 -10.331 1.00 81.12 88 ASP A C 1
ATOM 711 O O . ASP A 1 88 ? 0.725 11.031 -9.764 1.00 81.12 88 ASP A O 1
ATOM 715 N N . ASP A 1 89 ? -1.140 12.270 -9.747 1.00 71.75 89 ASP A N 1
ATOM 716 C CA . ASP A 1 89 ? -1.576 11.893 -8.393 1.00 71.75 89 ASP A CA 1
ATOM 717 C C . ASP A 1 89 ? -1.733 10.364 -8.201 1.00 71.75 89 ASP A C 1
ATOM 719 O O . ASP A 1 89 ? -2.320 9.657 -9.023 1.00 71.75 89 ASP A O 1
ATOM 723 N N . ILE A 1 90 ? -1.214 9.855 -7.076 1.00 67.00 90 ILE A N 1
ATOM 724 C CA . ILE A 1 90 ? -1.178 8.429 -6.714 1.00 67.00 90 ILE A CA 1
ATOM 725 C C . ILE A 1 90 ? -2.513 7.923 -6.151 1.00 67.00 90 ILE A C 1
ATOM 7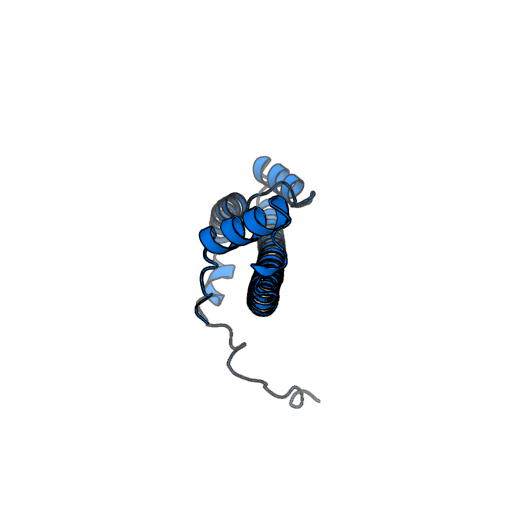27 O O . ILE A 1 90 ? -2.715 6.710 -6.046 1.00 67.00 90 ILE A O 1
ATOM 731 N N . SER A 1 91 ? -3.428 8.832 -5.792 1.00 67.44 91 SER A N 1
ATOM 732 C CA . SER A 1 91 ? -4.702 8.518 -5.130 1.00 67.44 91 SER A CA 1
ATOM 733 C C . SER A 1 91 ? -5.566 7.499 -5.893 1.00 67.44 91 SER A C 1
ATOM 735 O O . SER A 1 91 ? -6.333 6.760 -5.278 1.00 67.44 91 SER A O 1
ATOM 737 N N . GLY A 1 92 ? -5.392 7.387 -7.215 1.00 74.75 92 GLY A N 1
ATOM 738 C CA . GLY A 1 92 ? -6.107 6.433 -8.068 1.00 74.75 92 GLY A CA 1
ATOM 739 C C . GLY A 1 92 ? -5.436 5.069 -8.287 1.00 74.75 92 GLY A C 1
ATOM 740 O O . GLY A 1 92 ? -6.025 4.231 -8.967 1.00 74.75 92 GLY A O 1
ATOM 741 N N . ILE A 1 93 ? -4.221 4.824 -7.774 1.00 83.81 93 ILE A N 1
ATOM 742 C CA . ILE A 1 93 ? -3.485 3.571 -8.023 1.00 83.81 93 ILE A CA 1
ATOM 743 C C . ILE A 1 93 ? -3.526 2.672 -6.782 1.00 83.81 93 ILE A C 1
ATOM 745 O O . ILE A 1 93 ? -3.040 3.031 -5.706 1.00 83.81 93 ILE A O 1
ATOM 749 N N . SER A 1 94 ? -4.083 1.470 -6.950 1.00 88.06 94 SER A N 1
ATOM 750 C CA . SER A 1 94 ? -4.105 0.442 -5.900 1.00 88.06 94 SER A CA 1
ATOM 751 C C . SER A 1 94 ? -2.708 -0.135 -5.628 1.00 88.06 94 SER A C 1
ATOM 753 O O . SER A 1 94 ? -1.821 -0.116 -6.489 1.00 88.06 94 SER A O 1
ATOM 755 N N . ALA A 1 95 ? -2.499 -0.678 -4.426 1.00 87.88 95 ALA A N 1
ATOM 756 C CA . ALA A 1 95 ? -1.234 -1.318 -4.064 1.00 87.88 95 ALA A CA 1
ATOM 757 C C . ALA A 1 95 ? -0.950 -2.547 -4.949 1.00 87.88 95 ALA A C 1
ATOM 759 O O . ALA A 1 95 ? 0.177 -2.746 -5.408 1.00 87.88 95 ALA A O 1
ATOM 760 N N . GLU A 1 96 ? -1.982 -3.331 -5.257 1.00 89.62 96 GLU A N 1
ATOM 761 C CA . GLU A 1 96 ? -1.920 -4.489 -6.147 1.00 89.62 96 GLU A CA 1
ATOM 762 C C . GLU A 1 96 ? -1.466 -4.083 -7.552 1.00 89.62 96 GLU A C 1
ATOM 764 O O . GLU A 1 96 ? -0.606 -4.733 -8.159 1.00 89.62 96 GLU A O 1
ATOM 769 N N . GLU A 1 97 ? -2.001 -2.972 -8.061 1.00 90.06 97 GLU A N 1
ATOM 770 C CA . GLU A 1 97 ? -1.598 -2.437 -9.353 1.00 90.06 97 GLU A CA 1
ATOM 771 C C . GLU A 1 97 ? -0.133 -1.976 -9.345 1.00 90.06 97 GLU A C 1
ATOM 773 O O . GLU A 1 97 ? 0.610 -2.314 -10.273 1.00 90.06 97 GLU A O 1
ATOM 778 N N . LEU A 1 98 ? 0.320 -1.278 -8.295 1.00 90.38 98 LEU A N 1
ATOM 779 C CA . LEU A 1 98 ? 1.724 -0.864 -8.152 1.00 90.38 98 LEU A CA 1
ATOM 780 C C . LEU A 1 98 ? 2.681 -2.058 -8.183 1.00 90.38 98 LEU A C 1
ATOM 782 O O . LEU A 1 98 ? 3.698 -2.009 -8.879 1.00 90.38 98 LEU A O 1
ATOM 786 N N . VAL A 1 99 ? 2.349 -3.152 -7.494 1.00 91.00 99 VAL A N 1
ATOM 787 C CA . VAL A 1 99 ? 3.151 -4.387 -7.511 1.00 91.00 99 VAL A CA 1
ATOM 788 C C . VAL A 1 99 ? 3.194 -4.997 -8.915 1.00 91.00 99 VAL A C 1
ATOM 790 O O . VAL A 1 99 ? 4.267 -5.376 -9.402 1.00 91.00 99 VAL A O 1
ATOM 793 N N . GLY A 1 100 ? 2.055 -5.038 -9.611 1.00 90.56 100 GLY A N 1
ATOM 794 C CA . GLY A 1 100 ? 1.982 -5.518 -10.992 1.00 90.56 100 GLY A CA 1
ATOM 795 C C . GLY A 1 100 ? 2.825 -4.678 -11.959 1.00 90.56 100 GLY A C 1
ATOM 796 O O . GLY A 1 100 ? 3.548 -5.214 -12.806 1.00 90.56 100 GLY A O 1
ATOM 797 N N . ILE A 1 101 ? 2.785 -3.351 -11.817 1.00 91.62 101 ILE A N 1
ATOM 798 C CA . ILE A 1 101 ? 3.612 -2.428 -12.601 1.00 91.62 101 ILE A CA 1
ATOM 799 C C . ILE A 1 101 ? 5.096 -2.631 -12.275 1.00 91.62 101 ILE A C 1
ATOM 801 O O . ILE A 1 101 ? 5.905 -2.756 -13.200 1.00 91.62 101 ILE A O 1
ATOM 805 N N . TYR A 1 102 ? 5.447 -2.718 -10.990 1.00 93.12 102 TYR A N 1
ATOM 806 C CA . TYR A 1 102 ? 6.817 -2.935 -10.531 1.00 93.12 102 TYR A CA 1
ATOM 807 C C . TYR A 1 102 ? 7.441 -4.175 -11.167 1.00 93.12 102 TYR A C 1
ATOM 809 O O . TYR A 1 102 ? 8.543 -4.088 -11.709 1.00 93.12 102 TYR A O 1
ATOM 817 N N . GLY A 1 103 ? 6.733 -5.309 -11.176 1.00 90.31 103 GLY A N 1
ATOM 818 C CA . GLY A 1 103 ? 7.234 -6.549 -11.773 1.00 90.31 103 GLY A CA 1
ATOM 819 C C . GLY A 1 103 ? 7.619 -6.384 -13.247 1.00 90.31 103 GLY A C 1
ATOM 820 O O . GLY A 1 103 ? 8.705 -6.800 -13.663 1.00 90.31 103 GLY A O 1
ATOM 821 N N . ARG A 1 104 ? 6.770 -5.706 -14.031 1.00 90.31 104 ARG A N 1
ATOM 822 C CA . ARG A 1 104 ? 7.020 -5.443 -15.460 1.00 90.31 104 ARG A CA 1
ATOM 823 C C . ARG A 1 104 ? 8.178 -4.469 -15.671 1.00 90.31 104 ARG A C 1
ATOM 825 O O . ARG A 1 104 ? 9.065 -4.746 -16.481 1.00 90.31 104 ARG A O 1
ATOM 832 N N . ALA A 1 105 ? 8.188 -3.357 -14.935 1.00 90.19 105 ALA A N 1
ATOM 833 C CA . ALA A 1 105 ? 9.233 -2.341 -15.027 1.00 90.19 105 ALA A CA 1
ATOM 834 C C . ALA A 1 105 ? 10.605 -2.910 -14.630 1.00 90.19 105 ALA A C 1
ATOM 836 O O . ALA A 1 105 ? 11.583 -2.720 -15.352 1.00 90.19 105 ALA A O 1
ATOM 837 N N . ALA A 1 106 ? 10.664 -3.683 -13.542 1.00 91.38 106 ALA A N 1
ATOM 838 C CA . ALA A 1 106 ? 11.882 -4.324 -13.061 1.00 91.38 106 ALA A CA 1
ATOM 839 C C . ALA A 1 106 ? 12.413 -5.390 -14.030 1.00 91.38 106 ALA A C 1
ATOM 841 O O . ALA A 1 106 ? 13.623 -5.471 -14.239 1.00 91.38 106 ALA A O 1
ATOM 842 N N . ALA A 1 107 ? 11.542 -6.197 -14.647 1.00 89.88 107 ALA A N 1
ATOM 843 C CA . ALA A 1 107 ? 11.955 -7.188 -15.642 1.00 89.88 107 ALA A CA 1
ATOM 844 C C . ALA A 1 107 ? 12.616 -6.532 -16.866 1.00 89.88 107 ALA A C 1
ATOM 846 O O . ALA A 1 107 ? 13.685 -6.965 -17.298 1.00 89.88 107 ALA A O 1
ATOM 847 N N . ARG A 1 108 ? 12.027 -5.446 -17.382 1.00 88.00 108 ARG A N 1
ATOM 848 C CA . ARG A 1 108 ? 12.610 -4.673 -18.491 1.00 88.00 108 ARG A CA 1
ATOM 849 C C . ARG A 1 108 ? 13.901 -3.972 -18.091 1.00 88.00 108 ARG A C 1
ATOM 851 O O . ARG A 1 108 ? 14.888 -4.053 -18.813 1.00 88.00 108 ARG A O 1
ATOM 858 N N . PHE A 1 109 ? 13.916 -3.359 -16.910 1.00 90.31 109 PHE A N 1
ATOM 859 C CA . PHE A 1 109 ? 15.101 -2.697 -16.381 1.00 90.31 109 PHE A CA 1
ATOM 860 C C . PHE A 1 109 ? 16.270 -3.684 -16.220 1.00 90.31 109 PHE A C 1
ATOM 862 O O . PHE A 1 109 ? 17.387 -3.373 -16.608 1.00 90.31 109 PHE A O 1
ATOM 869 N N . ARG A 1 110 ? 16.027 -4.924 -15.773 1.00 89.12 110 ARG A N 1
ATOM 870 C CA . ARG A 1 110 ? 17.051 -5.991 -15.755 1.00 89.12 110 ARG A CA 1
ATOM 871 C C . ARG A 1 110 ? 17.580 -6.349 -17.140 1.00 89.12 110 ARG A C 1
ATOM 873 O O . ARG A 1 110 ? 18.772 -6.604 -17.272 1.00 89.12 110 ARG A O 1
ATOM 880 N N . ALA A 1 111 ? 16.706 -6.399 -18.143 1.00 87.25 111 ALA A N 1
ATOM 881 C CA . ALA A 1 111 ? 17.101 -6.721 -19.510 1.00 87.25 111 ALA A CA 1
ATOM 882 C C . ALA A 1 111 ? 17.997 -5.628 -20.116 1.00 87.25 111 ALA A C 1
ATOM 884 O O . ALA A 1 111 ? 18.991 -5.946 -20.763 1.00 87.25 111 ALA A O 1
ATOM 885 N N . ASN A 1 112 ? 17.679 -4.356 -19.855 1.00 86.69 112 ASN A N 1
ATOM 886 C CA . ASN A 1 112 ? 18.449 -3.209 -20.347 1.00 86.69 112 ASN A CA 1
ATOM 887 C C . ASN A 1 112 ? 19.716 -2.940 -19.515 1.00 86.69 112 ASN A C 1
ATOM 889 O O . ASN A 1 112 ? 20.726 -2.487 -20.048 1.00 86.69 112 ASN A O 1
ATOM 893 N N . PHE A 1 113 ? 19.682 -3.252 -18.216 1.00 86.44 113 PHE A N 1
ATOM 894 C CA . PHE A 1 113 ? 20.754 -2.978 -17.256 1.00 86.44 113 PHE A CA 1
ATOM 895 C C . PHE A 1 113 ? 21.130 -4.227 -16.430 1.00 86.44 113 PHE A C 1
ATOM 897 O O . PHE A 1 113 ? 20.968 -4.256 -15.205 1.00 86.44 113 PHE A O 1
ATOM 904 N N . PRO A 1 114 ? 21.680 -5.283 -17.056 1.00 80.44 114 PRO A N 1
ATOM 905 C CA . PRO A 1 114 ? 21.987 -6.544 -16.373 1.00 80.44 114 PRO A CA 1
ATOM 906 C C . PRO A 1 114 ? 23.050 -6.403 -15.268 1.00 80.44 114 PRO A C 1
ATOM 908 O O . PRO A 1 114 ? 23.077 -7.194 -14.323 1.00 80.44 114 PRO A O 1
ATOM 911 N N . ALA A 1 115 ? 23.917 -5.387 -15.345 1.00 78.75 115 ALA A N 1
ATOM 912 C CA . ALA A 1 115 ? 24.920 -5.098 -14.319 1.00 78.75 115 ALA A CA 1
ATOM 913 C C . ALA A 1 115 ? 24.312 -4.530 -13.022 1.00 78.75 115 ALA A C 1
ATOM 915 O O . ALA A 1 115 ? 24.831 -4.800 -11.939 1.00 78.75 115 ALA A O 1
ATOM 916 N N . SER A 1 116 ? 23.182 -3.819 -13.101 1.00 69.25 116 SER A N 1
ATOM 917 C CA . SER A 1 116 ? 22.555 -3.138 -11.957 1.00 69.25 116 SER A CA 1
ATOM 918 C C . SER A 1 116 ? 22.028 -4.090 -10.878 1.00 69.25 116 SER A C 1
ATOM 920 O O . SER A 1 116 ? 21.791 -3.666 -9.752 1.00 69.25 116 SER A O 1
ATOM 922 N N . PHE A 1 117 ? 21.881 -5.383 -11.185 1.00 66.19 117 PHE A N 1
ATOM 923 C CA . PHE A 1 117 ? 21.413 -6.400 -10.233 1.00 66.19 117 PHE A CA 1
ATOM 924 C C . PHE A 1 117 ? 22.514 -7.321 -9.715 1.00 66.19 117 PHE A C 1
ATOM 926 O O . PHE A 1 117 ? 22.287 -8.028 -8.735 1.00 66.19 117 PHE A O 1
ATOM 933 N N . ARG A 1 118 ? 23.721 -7.288 -10.298 1.00 59.50 118 ARG A N 1
ATOM 934 C CA . ARG A 1 118 ? 24.854 -8.087 -9.798 1.00 59.50 118 ARG A CA 1
ATOM 935 C C . ARG A 1 118 ? 25.294 -7.659 -8.394 1.00 59.50 118 ARG A C 1
ATOM 937 O O . ARG A 1 118 ? 25.838 -8.473 -7.660 1.00 59.50 118 ARG A O 1
ATOM 944 N N . TYR A 1 119 ? 24.992 -6.423 -8.001 1.00 55.12 119 TYR A N 1
ATOM 945 C CA . TYR A 1 119 ? 25.334 -5.868 -6.689 1.00 55.12 119 TYR A CA 1
ATOM 946 C C . TYR A 1 119 ? 24.239 -6.040 -5.622 1.00 55.12 119 TYR A C 1
ATOM 948 O O . TYR A 1 119 ? 24.523 -5.846 -4.448 1.00 55.12 119 TYR A O 1
ATOM 956 N N . LEU A 1 120 ? 23.014 -6.447 -5.989 1.00 54.41 120 LEU A N 1
ATOM 957 C CA . LEU A 1 120 ? 21.927 -6.707 -5.025 1.00 54.41 120 LEU A CA 1
ATOM 958 C C . LEU A 1 120 ? 22.021 -8.093 -4.366 1.00 54.41 120 LEU A C 1
ATOM 960 O O . LEU A 1 120 ? 21.362 -8.337 -3.361 1.00 54.41 120 LEU A O 1
ATOM 964 N N . ALA A 1 121 ? 22.842 -8.993 -4.918 1.00 49.12 121 ALA A N 1
ATOM 965 C CA . ALA A 1 121 ? 23.180 -10.276 -4.298 1.00 49.12 121 ALA A CA 1
ATOM 966 C C . ALA A 1 121 ? 24.271 -10.149 -3.217 1.00 49.12 121 ALA A C 1
ATOM 968 O O . ALA A 1 121 ? 24.573 -11.122 -2.530 1.00 49.12 121 ALA A O 1
ATOM 969 N N . ILE A 1 122 ? 24.855 -8.958 -3.056 1.00 49.03 122 ILE A N 1
ATOM 970 C CA . ILE A 1 122 ? 25.712 -8.637 -1.921 1.00 49.03 122 ILE A CA 1
ATOM 971 C C . ILE A 1 122 ? 24.790 -7.960 -0.902 1.00 49.03 122 ILE A C 1
ATOM 973 O O . ILE A 1 122 ? 24.292 -6.870 -1.193 1.00 49.03 122 ILE A O 1
ATOM 977 N N . PRO A 1 123 ? 24.486 -8.586 0.249 1.00 40.91 123 PRO A N 1
ATOM 978 C CA . PRO A 1 123 ? 23.681 -7.939 1.275 1.00 40.91 123 PRO A CA 1
ATOM 979 C C . PRO A 1 123 ? 24.299 -6.579 1.604 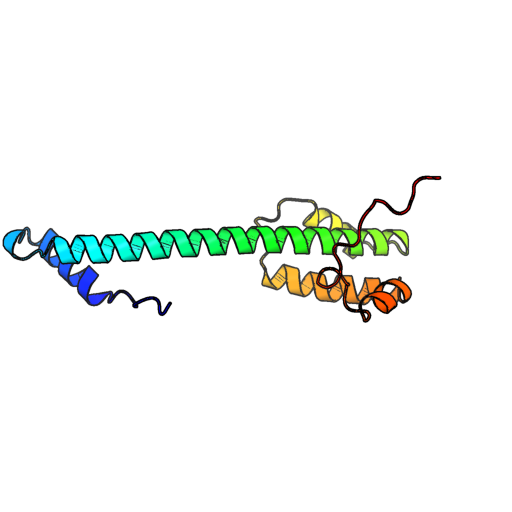1.00 40.91 123 PRO A C 1
ATOM 981 O O . PRO A 1 123 ? 25.495 -6.478 1.885 1.00 40.91 123 PRO A O 1
ATOM 984 N N . SER A 1 124 ? 23.482 -5.529 1.509 1.00 39.78 124 SER A N 1
ATOM 985 C CA . SER A 1 124 ? 23.883 -4.173 1.871 1.00 39.78 124 SER A CA 1
ATOM 986 C C . SER A 1 124 ? 24.457 -4.190 3.295 1.00 39.78 124 SER A C 1
ATOM 988 O O . SER A 1 124 ? 23.759 -4.630 4.211 1.00 39.78 124 SER A O 1
ATOM 990 N N . PRO A 1 125 ? 25.689 -3.703 3.531 1.00 47.06 125 PRO A N 1
ATOM 991 C CA . PRO A 1 125 ? 26.287 -3.642 4.862 1.00 47.06 125 PRO A CA 1
ATOM 992 C C . PRO A 1 125 ? 25.651 -2.552 5.745 1.00 47.06 125 PRO A C 1
ATOM 994 O O . PRO A 1 125 ? 26.245 -2.131 6.730 1.00 47.06 125 PRO A O 1
ATOM 997 N N . HIS A 1 126 ? 24.432 -2.087 5.450 1.00 45.56 126 HIS A N 1
ATOM 998 C CA . HIS A 1 126 ? 23.707 -1.166 6.330 1.00 45.56 126 HIS A CA 1
ATOM 999 C C . HIS A 1 126 ? 23.242 -1.787 7.656 1.00 45.56 126 HIS A C 1
ATOM 1001 O O . HIS A 1 126 ? 22.769 -1.066 8.527 1.00 45.56 126 HIS A O 1
ATOM 1007 N N . THR A 1 127 ? 23.472 -3.083 7.874 1.00 46.88 127 THR A N 1
ATOM 1008 C CA . THR A 1 127 ? 23.446 -3.708 9.209 1.00 46.88 127 THR A CA 1
ATOM 1009 C C . THR A 1 127 ? 24.836 -4.055 9.761 1.00 46.88 127 THR A C 1
ATOM 1011 O O . THR A 1 127 ? 24.934 -4.599 10.857 1.00 46.88 127 THR A O 1
ATOM 1014 N N . ALA A 1 128 ? 25.928 -3.710 9.070 1.00 47.53 128 ALA A N 1
ATOM 1015 C CA . ALA A 1 128 ? 27.291 -4.025 9.491 1.00 47.53 128 ALA A CA 1
ATOM 1016 C C . ALA A 1 128 ? 28.273 -2.883 9.169 1.00 47.53 128 ALA A C 1
ATOM 1018 O O . ALA A 1 128 ? 28.911 -2.880 8.118 1.00 47.53 128 ALA A O 1
ATOM 1019 N N . ASN A 1 129 ? 28.441 -1.979 10.141 1.00 40.72 129 ASN A N 1
ATOM 1020 C CA . ASN A 1 129 ? 29.487 -0.953 10.296 1.00 40.72 129 ASN A CA 1
ATOM 1021 C C . ASN A 1 129 ? 29.015 0.502 10.163 1.00 40.72 129 ASN A C 1
ATOM 1023 O O . ASN A 1 129 ? 29.158 1.146 9.126 1.00 40.72 129 ASN A O 1
ATOM 1027 N N . GLN A 1 130 ? 28.653 1.075 11.314 1.00 45.91 130 GLN A N 1
ATOM 1028 C CA . GLN A 1 130 ? 29.159 2.394 11.690 1.00 45.91 130 GLN A CA 1
ATOM 1029 C C . GLN A 1 130 ? 30.698 2.367 11.590 1.00 45.91 130 GLN A C 1
ATOM 1031 O O . GLN A 1 130 ? 31.377 1.978 12.537 1.00 45.91 130 GLN A O 1
ATOM 1036 N N . LYS A 1 131 ? 31.273 2.711 10.434 1.00 45.88 131 LYS A N 1
ATOM 1037 C CA . LYS A 1 131 ? 32.721 2.911 10.297 1.00 45.88 131 LYS A CA 1
ATOM 1038 C C . LYS A 1 131 ? 33.023 4.399 10.145 1.00 45.88 131 LYS A C 1
ATOM 1040 O O . LYS A 1 131 ? 32.640 5.033 9.170 1.00 45.88 131 LYS A O 1
ATOM 1045 N N . ASN A 1 132 ? 33.663 4.904 11.197 1.00 46.97 132 ASN A N 1
ATOM 1046 C CA . ASN A 1 132 ? 34.367 6.172 11.366 1.00 46.97 132 ASN A CA 1
ATOM 1047 C C . ASN A 1 132 ? 34.749 6.897 10.066 1.00 46.97 132 ASN A C 1
ATOM 1049 O O . ASN A 1 132 ? 35.627 6.461 9.330 1.00 46.97 132 ASN A O 1
ATOM 1053 N N . TRP A 1 133 ? 34.194 8.094 9.886 1.00 47.59 133 TRP A N 1
ATOM 1054 C CA . TRP A 1 133 ? 34.569 9.060 8.846 1.00 47.59 133 TRP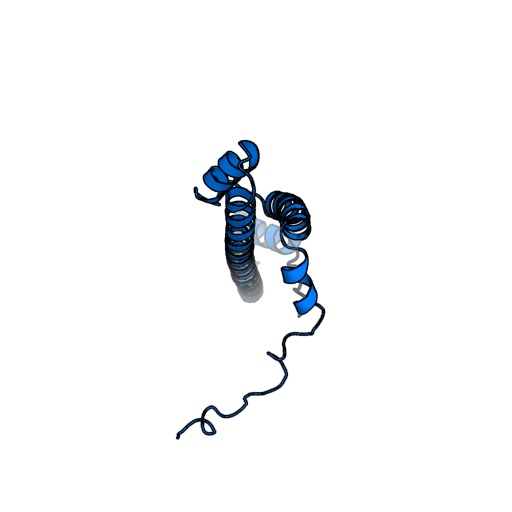 A CA 1
ATOM 1055 C C . TRP A 1 133 ? 35.906 9.790 9.117 1.00 47.59 133 TRP A C 1
ATOM 1057 O O . TRP A 1 133 ? 36.245 10.735 8.412 1.00 47.59 133 TRP A O 1
ATOM 1067 N N . ASN A 1 134 ? 36.686 9.365 10.119 1.00 48.31 134 ASN A N 1
ATOM 1068 C CA . ASN A 1 134 ? 37.920 10.044 10.540 1.00 48.31 134 ASN A CA 1
ATOM 1069 C C . ASN A 1 134 ? 39.215 9.545 9.864 1.00 48.31 134 ASN A C 1
ATOM 1071 O O . ASN A 1 134 ? 40.276 10.079 10.168 1.00 48.31 134 ASN A O 1
ATOM 1075 N N . GLU A 1 135 ? 39.171 8.577 8.943 1.00 46.00 135 GLU A N 1
ATOM 1076 C CA . GLU A 1 135 ? 40.391 8.043 8.295 1.00 46.00 135 GLU A CA 1
ATOM 1077 C C . GLU A 1 135 ? 40.762 8.710 6.956 1.00 46.00 135 GLU A C 1
ATOM 1079 O O . GLU A 1 135 ? 41.753 8.341 6.331 1.00 46.00 135 GLU A O 1
ATOM 1084 N N . HIS A 1 136 ? 40.036 9.746 6.525 1.00 44.88 136 HIS A N 1
ATOM 1085 C CA . HIS A 1 136 ? 40.364 10.493 5.305 1.00 44.88 136 HIS A CA 1
ATOM 1086 C C . HIS A 1 136 ? 40.552 11.989 5.574 1.00 44.88 136 HIS A C 1
ATOM 1088 O O . HIS A 1 136 ? 39.828 12.834 5.052 1.00 44.88 136 HIS A O 1
ATOM 1094 N N . LYS A 1 137 ? 41.566 12.317 6.380 1.00 36.50 137 LYS A N 1
ATOM 1095 C CA . LYS A 1 137 ? 42.277 13.595 6.270 1.00 36.50 137 LYS A CA 1
ATOM 1096 C C . LYS A 1 137 ? 43.698 13.312 5.793 1.00 36.50 137 LYS A C 1
ATOM 1098 O O . LYS A 1 137 ? 44.477 12.707 6.524 1.00 36.50 137 LYS A O 1
ATOM 1103 N N . ILE A 1 138 ? 43.986 13.735 4.566 1.00 43.84 138 ILE A N 1
ATOM 1104 C CA . ILE A 1 138 ? 45.334 14.106 4.125 1.00 43.84 138 ILE A CA 1
ATOM 1105 C C . ILE A 1 138 ? 45.418 15.620 4.292 1.00 43.84 138 ILE A C 1
ATOM 1107 O O . ILE A 1 138 ? 44.416 16.281 3.929 1.00 43.84 138 ILE A O 1
#

Secondary structure (DSSP, 8-state):
-------HHHHHHHHHHHHTT-GGG--HHHHHHHHHHHHHHHHHHHHHHHHHHHHHHHHHHHHHHHHHHHHHHS--HHHHHHHHHHHS-GGG--HHHHHHHHHHHHHHHHHH-GGGGTTTTS--GGGS----GGG---